Protein AF-A0A1H0LSW7-F1 (afdb_monomer_lite)

Foldseek 3Di:
DALVVLVPDDLVVNLVVLVVCCVPPLPVSLVSLVVNLVVCPPPPPCVSNNVSSVVSNVSSVCVVVVND

Secondary structure (DSSP, 8-state):
--HHHHHTS-HHHHHHHHHHHHTT-HHHHHHHHHHHHHHTTT-TT-HHHHHHHHHHHHHHHHHHHT--

Sequence (68 aa):
MSLQALLNTSVSDAQISLEGMLAHRTAEAATLALDLLIELRGKEGQAARRKMAAAIVRKAAKAMEGEA

pLDDT: mean 94.88, std 7.2, range [55.34, 98.31]

Radius of gyration: 11.2 Å; chains: 1; bounding box: 23×18×33 Å

Organism: NCBI:txid419597

Structure (mmCIF, N/CA/C/O backbone):
data_AF-A0A1H0LSW7-F1
#
_entry.id   AF-A0A1H0LSW7-F1
#
loop_
_atom_site.group_PDB
_atom_site.id
_atom_site.type_symbol
_atom_site.label_atom_id
_atom_site.label_alt_id
_atom_site.label_comp_id
_atom_site.label_asym_id
_atom_site.label_entity_id
_atom_site.label_seq_id
_atom_site.pdbx_PDB_ins_code
_atom_site.Cartn_x
_atom_site.Cartn_y
_atom_site.Cartn_z
_atom_site.occupancy
_atom_site.B_iso_or_equiv
_atom_site.auth_seq_id
_atom_site.auth_comp_id
_atom_site.auth_asym_id
_atom_site.auth_atom_id
_atom_site.pdbx_PDB_model_num
ATOM 1 N N . MET A 1 1 ? 12.621 -2.501 3.320 1.00 81.81 1 MET A N 1
ATOM 2 C CA . MET A 1 1 ? 11.602 -2.145 4.330 1.00 81.81 1 MET A CA 1
ATOM 3 C C . MET A 1 1 ? 10.869 -3.419 4.715 1.00 81.81 1 MET A C 1
ATOM 5 O O . MET A 1 1 ? 10.701 -4.255 3.838 1.00 81.81 1 MET A O 1
ATOM 9 N N . SER A 1 2 ? 10.481 -3.601 5.978 1.00 94.56 2 SER A N 1
ATOM 10 C CA . SER A 1 2 ? 9.756 -4.799 6.435 1.00 94.56 2 SER A CA 1
ATOM 11 C C . SER A 1 2 ? 8.337 -4.458 6.890 1.00 94.56 2 SER A C 1
ATOM 13 O O . SER A 1 2 ? 8.045 -3.307 7.220 1.00 94.56 2 SER A O 1
ATOM 15 N N . LEU A 1 3 ? 7.466 -5.468 6.958 1.00 96.12 3 LEU A N 1
ATOM 16 C CA . LEU A 1 3 ? 6.090 -5.312 7.439 1.00 96.12 3 LEU A CA 1
ATOM 17 C C . LEU A 1 3 ? 6.056 -4.765 8.874 1.00 96.12 3 LEU A C 1
ATOM 19 O O . LEU A 1 3 ? 5.313 -3.832 9.173 1.00 96.12 3 LEU A O 1
ATOM 23 N N . GLN A 1 4 ? 6.924 -5.286 9.745 1.00 96.56 4 GLN A N 1
ATOM 24 C CA . GLN A 1 4 ? 7.021 -4.846 11.136 1.00 96.56 4 GLN A CA 1
ATOM 25 C C . GLN A 1 4 ? 7.413 -3.367 11.256 1.00 96.56 4 GLN A C 1
ATOM 27 O O . GLN A 1 4 ? 6.869 -2.652 12.097 1.00 96.56 4 GLN A O 1
ATOM 32 N N . ALA A 1 5 ? 8.322 -2.893 10.397 1.00 95.94 5 ALA A N 1
ATOM 33 C CA . ALA A 1 5 ? 8.710 -1.486 10.368 1.00 95.94 5 ALA A CA 1
ATOM 34 C C . ALA A 1 5 ? 7.530 -0.589 9.967 1.00 95.94 5 ALA A C 1
ATOM 36 O O . ALA A 1 5 ? 7.311 0.450 10.586 1.00 95.94 5 ALA A O 1
ATOM 37 N N . LEU A 1 6 ? 6.720 -1.020 8.993 1.00 96.31 6 LEU A N 1
ATOM 38 C CA . LEU A 1 6 ? 5.515 -0.294 8.592 1.00 96.31 6 LEU A CA 1
ATOM 39 C C . LEU A 1 6 ? 4.466 -0.250 9.703 1.00 96.31 6 LEU A C 1
ATOM 41 O O . LEU A 1 6 ? 3.794 0.763 9.836 1.00 96.31 6 LEU A O 1
ATOM 45 N N . LEU A 1 7 ? 4.311 -1.307 10.502 1.00 95.88 7 LEU A N 1
ATOM 46 C CA . LEU A 1 7 ? 3.357 -1.338 11.619 1.00 95.88 7 LEU A CA 1
ATOM 47 C C . LEU A 1 7 ? 3.760 -0.406 12.771 1.00 95.88 7 LEU A C 1
ATOM 49 O O . LEU A 1 7 ? 2.890 0.217 13.378 1.00 95.88 7 LEU A O 1
ATOM 53 N N . ASN A 1 8 ? 5.063 -0.291 13.032 1.00 96.00 8 ASN A N 1
ATOM 54 C CA . ASN A 1 8 ? 5.619 0.402 14.198 1.00 96.00 8 ASN A CA 1
ATOM 55 C C . ASN A 1 8 ? 6.051 1.855 13.937 1.00 96.00 8 ASN A C 1
ATOM 57 O O . ASN A 1 8 ? 6.644 2.476 14.814 1.00 96.00 8 ASN A O 1
ATOM 61 N N . THR A 1 9 ? 5.776 2.404 12.754 1.00 96.25 9 THR A N 1
ATOM 62 C CA . THR A 1 9 ? 6.085 3.802 12.409 1.00 96.25 9 THR A CA 1
ATOM 63 C C . THR A 1 9 ? 4.819 4.625 12.176 1.00 96.25 9 THR A C 1
ATOM 65 O O . THR A 1 9 ? 3.713 4.076 12.141 1.00 96.25 9 THR A O 1
ATOM 68 N N . SER A 1 10 ? 4.938 5.942 12.009 1.00 97.62 10 SER A N 1
ATOM 69 C CA . SER A 1 10 ? 3.797 6.797 11.672 1.00 97.62 10 SER A CA 1
ATOM 70 C C . SER A 1 10 ? 3.181 6.405 10.316 1.00 97.62 10 SER A C 1
ATOM 72 O O . SER A 1 10 ? 3.820 5.779 9.467 1.00 97.62 10 SER A O 1
ATOM 74 N N . VAL A 1 11 ? 1.906 6.739 10.085 1.00 97.44 11 VAL A N 1
ATOM 75 C CA . VAL A 1 11 ? 1.256 6.440 8.792 1.00 97.44 11 VAL A CA 1
ATOM 76 C C . VAL A 1 11 ? 1.930 7.206 7.649 1.00 97.44 11 VAL A C 1
ATOM 78 O O . VAL A 1 11 ? 2.080 6.650 6.563 1.00 97.44 11 VAL A O 1
ATOM 81 N N . SER A 1 12 ? 2.376 8.440 7.901 1.00 97.75 12 SER A N 1
ATOM 82 C CA . SER A 1 12 ? 3.108 9.265 6.936 1.00 97.75 12 SER A CA 1
ATOM 83 C C . SER A 1 12 ? 4.468 8.669 6.581 1.00 97.75 12 SER A C 1
ATOM 85 O O . SER A 1 12 ? 4.780 8.558 5.400 1.00 97.75 12 SER A O 1
ATOM 87 N N . ASP A 1 13 ? 5.244 8.201 7.560 1.00 97.88 13 ASP A N 1
ATOM 88 C CA . ASP A 1 13 ? 6.562 7.607 7.289 1.00 97.8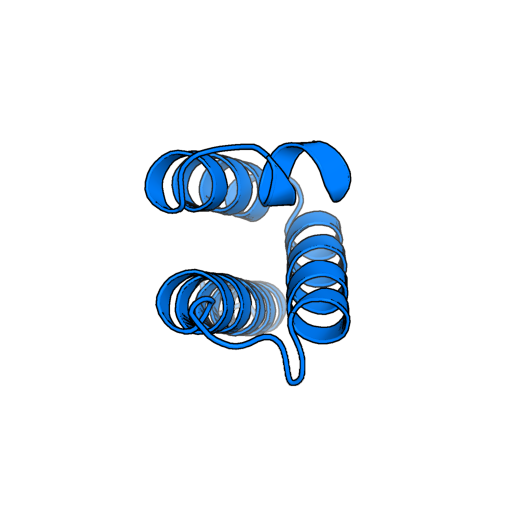8 13 ASP A CA 1
ATOM 89 C C . ASP A 1 13 ? 6.429 6.279 6.542 1.00 97.88 13 ASP A C 1
ATOM 91 O O . ASP A 1 13 ? 7.196 5.990 5.619 1.00 97.88 13 ASP A O 1
ATOM 95 N N . ALA A 1 14 ? 5.417 5.480 6.901 1.00 97.75 14 ALA A N 1
ATOM 96 C CA . ALA A 1 14 ? 5.071 4.262 6.179 1.00 97.75 14 ALA A CA 1
ATOM 97 C C . ALA A 1 14 ? 4.689 4.567 4.721 1.00 97.75 14 ALA A C 1
ATOM 99 O O . ALA A 1 14 ? 5.140 3.865 3.816 1.00 97.75 14 ALA A O 1
ATOM 100 N N . GLN A 1 15 ? 3.908 5.628 4.489 1.00 98.00 15 GLN A N 1
ATOM 101 C CA . GLN A 1 15 ? 3.540 6.071 3.146 1.00 98.00 15 GLN A CA 1
ATOM 102 C C . GLN A 1 15 ? 4.765 6.510 2.343 1.00 98.00 15 GLN A C 1
ATOM 104 O O . GLN A 1 15 ? 4.977 5.975 1.262 1.00 98.00 15 GLN A O 1
ATOM 109 N N . ILE A 1 16 ? 5.584 7.425 2.871 1.00 97.88 16 ILE A N 1
ATOM 110 C CA . ILE A 1 16 ? 6.797 7.926 2.199 1.00 97.88 16 ILE A CA 1
ATOM 111 C C . ILE A 1 16 ? 7.709 6.760 1.816 1.00 97.88 16 ILE A C 1
ATOM 113 O O . ILE A 1 16 ? 8.209 6.685 0.696 1.00 97.88 16 ILE A O 1
ATOM 117 N N . SER A 1 17 ? 7.877 5.805 2.728 1.00 97.38 17 SER A N 1
ATOM 118 C CA . SER A 1 17 ? 8.707 4.627 2.493 1.00 97.38 17 SER A CA 1
ATOM 119 C C . SER A 1 17 ? 8.162 3.727 1.384 1.00 97.38 17 SER A C 1
ATOM 121 O O . SER A 1 17 ? 8.925 3.259 0.540 1.00 97.38 17 SER A O 1
ATOM 123 N N . LEU A 1 18 ? 6.850 3.478 1.374 1.00 97.44 18 LEU A N 1
ATOM 124 C CA . LEU A 1 18 ? 6.203 2.676 0.336 1.00 97.44 18 LEU A CA 1
ATOM 125 C C . LEU A 1 18 ? 6.178 3.397 -1.016 1.00 97.44 18 LEU A C 1
ATOM 127 O O . LEU A 1 18 ? 6.373 2.750 -2.039 1.00 97.44 18 LEU A O 1
ATOM 131 N N . GLU A 1 19 ? 6.002 4.717 -1.039 1.00 97.19 19 GLU A N 1
ATOM 132 C CA . GLU A 1 19 ? 6.082 5.525 -2.261 1.00 97.19 19 GLU A CA 1
ATOM 133 C C . GLU A 1 19 ? 7.501 5.550 -2.834 1.00 97.19 19 GLU A C 1
ATOM 135 O O . GLU A 1 19 ? 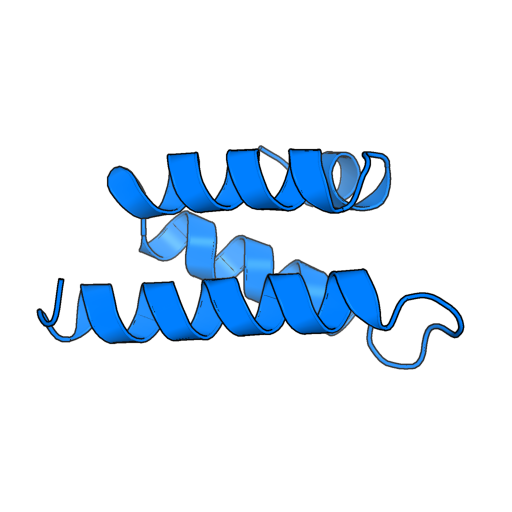7.679 5.341 -4.032 1.00 97.19 19 GLU A O 1
ATOM 140 N N . GLY A 1 20 ? 8.522 5.681 -1.984 1.00 96.44 20 GLY A N 1
ATOM 141 C CA . GLY A 1 20 ? 9.915 5.525 -2.406 1.00 96.44 20 GLY A CA 1
ATOM 142 C C . GLY A 1 20 ? 10.210 4.123 -2.950 1.00 96.44 20 GLY A C 1
ATOM 143 O O . GLY A 1 20 ? 10.941 3.973 -3.927 1.00 96.44 20 GLY A O 1
ATOM 144 N N . MET A 1 21 ? 9.610 3.078 -2.368 1.00 96.19 21 MET A N 1
ATOM 145 C CA . MET A 1 21 ? 9.717 1.723 -2.916 1.00 96.19 21 MET A CA 1
ATOM 146 C C . MET A 1 21 ? 8.989 1.570 -4.254 1.00 96.19 21 MET A C 1
ATOM 148 O O . MET A 1 21 ? 9.537 0.922 -5.140 1.00 96.19 21 MET A O 1
ATOM 152 N N . LEU A 1 22 ? 7.803 2.163 -4.430 1.00 95.19 22 LEU A N 1
ATOM 153 C CA . LEU A 1 22 ? 7.031 2.083 -5.677 1.00 95.19 22 LEU A CA 1
ATOM 154 C C . LEU A 1 22 ? 7.841 2.536 -6.896 1.00 95.19 22 LEU A C 1
ATOM 156 O O . LEU A 1 22 ? 7.746 1.894 -7.941 1.00 95.19 22 LEU A O 1
ATOM 160 N N . ALA A 1 23 ? 8.651 3.588 -6.744 1.00 92.69 23 ALA A N 1
ATOM 161 C CA . ALA A 1 23 ? 9.440 4.183 -7.825 1.00 92.69 23 ALA A CA 1
ATOM 162 C C . ALA A 1 23 ? 10.555 3.274 -8.371 1.00 92.69 23 ALA A C 1
ATOM 164 O O . ALA A 1 23 ? 11.002 3.454 -9.500 1.00 92.69 23 ALA A O 1
ATOM 165 N N . HIS A 1 24 ? 11.025 2.309 -7.577 1.00 93.12 24 HIS A N 1
ATOM 166 C CA . HIS A 1 24 ? 12.181 1.478 -7.935 1.00 93.12 24 HIS A CA 1
ATOM 167 C C . HIS A 1 24 ? 11.886 -0.023 -7.908 1.00 93.12 24 HIS A C 1
ATOM 169 O O . HIS A 1 24 ? 12.588 -0.805 -8.541 1.00 93.12 24 HIS A O 1
ATOM 175 N N . ARG A 1 25 ? 10.886 -0.442 -7.126 1.00 95.38 25 ARG A N 1
ATOM 176 C CA . ARG A 1 25 ? 10.570 -1.838 -6.797 1.00 95.38 25 ARG A CA 1
ATOM 177 C C . ARG A 1 25 ? 9.061 -2.015 -6.648 1.00 95.38 25 ARG A C 1
ATOM 179 O O . ARG A 1 25 ? 8.553 -2.384 -5.589 1.00 95.38 25 ARG A O 1
ATOM 186 N N . THR A 1 26 ? 8.336 -1.729 -7.725 1.00 95.75 26 THR A N 1
ATOM 187 C CA . THR A 1 26 ? 6.867 -1.684 -7.753 1.00 95.75 26 THR A CA 1
ATOM 188 C C . THR A 1 26 ? 6.217 -2.978 -7.246 1.00 95.75 26 THR A C 1
ATOM 190 O O . THR A 1 26 ? 5.304 -2.916 -6.426 1.00 95.75 26 THR A O 1
ATOM 193 N N . ALA A 1 27 ? 6.716 -4.152 -7.655 1.00 95.38 27 ALA A N 1
ATOM 194 C CA . ALA A 1 27 ? 6.182 -5.448 -7.217 1.00 95.38 27 ALA A CA 1
ATOM 195 C C . ALA A 1 27 ? 6.405 -5.735 -5.725 1.00 95.38 27 ALA A C 1
ATOM 197 O O . ALA A 1 27 ? 5.492 -6.201 -5.038 1.00 95.38 27 ALA A O 1
ATOM 198 N N . GLU A 1 28 ? 7.583 -5.399 -5.195 1.00 96.50 28 GLU A N 1
ATOM 199 C CA . GLU A 1 28 ? 7.861 -5.523 -3.759 1.00 96.50 28 GLU A CA 1
ATOM 200 C C . GLU A 1 28 ? 6.977 -4.574 -2.944 1.00 96.50 28 GLU A C 1
ATOM 202 O O . GLU A 1 28 ? 6.429 -4.969 -1.916 1.00 96.50 28 GLU A O 1
ATOM 207 N N . ALA A 1 29 ? 6.796 -3.334 -3.411 1.00 97.12 29 ALA A N 1
ATOM 208 C CA . ALA A 1 29 ? 5.928 -2.358 -2.759 1.00 97.12 29 ALA A CA 1
ATOM 209 C C . ALA A 1 29 ? 4.461 -2.821 -2.737 1.00 97.12 29 ALA A C 1
ATOM 211 O O . ALA A 1 29 ? 3.800 -2.697 -1.706 1.00 97.12 29 ALA A O 1
ATOM 212 N N . ALA A 1 30 ? 3.970 -3.390 -3.844 1.00 97.56 30 ALA A N 1
ATOM 213 C CA . ALA A 1 30 ? 2.627 -3.961 -3.935 1.00 97.56 30 ALA A CA 1
ATOM 214 C C . ALA A 1 30 ? 2.428 -5.099 -2.928 1.00 97.56 30 ALA A C 1
ATOM 216 O O . ALA A 1 30 ? 1.465 -5.082 -2.163 1.00 97.56 30 ALA A O 1
ATOM 217 N N . THR A 1 31 ? 3.365 -6.051 -2.909 1.00 97.94 31 THR A N 1
ATOM 218 C CA . THR A 1 31 ? 3.328 -7.224 -2.024 1.00 97.94 31 THR A CA 1
ATOM 219 C C . THR A 1 31 ? 3.307 -6.787 -0.564 1.00 97.94 31 THR A C 1
ATOM 221 O O . THR A 1 31 ? 2.409 -7.151 0.188 1.00 97.94 31 THR A O 1
ATOM 224 N N . LEU A 1 32 ? 4.225 -5.897 -0.185 1.00 97.94 32 LEU A N 1
ATOM 225 C CA . LEU A 1 32 ? 4.339 -5.426 1.190 1.00 97.94 32 LEU A CA 1
ATOM 226 C C . LEU A 1 32 ? 3.111 -4.616 1.643 1.00 97.94 32 LEU A C 1
ATOM 228 O O . LEU A 1 32 ? 2.684 -4.715 2.795 1.00 97.94 32 LEU A O 1
ATOM 232 N N . ALA A 1 33 ? 2.527 -3.815 0.749 1.00 97.94 33 ALA A N 1
ATOM 233 C CA . ALA A 1 33 ? 1.297 -3.084 1.036 1.00 97.94 33 ALA A CA 1
ATOM 234 C C . ALA A 1 33 ? 0.076 -4.013 1.150 1.00 97.94 33 ALA A C 1
ATOM 236 O O . ALA A 1 33 ? -0.812 -3.754 1.966 1.00 97.94 33 ALA A O 1
ATOM 237 N N . LEU A 1 34 ? 0.034 -5.102 0.377 1.00 98.25 34 LEU A N 1
ATOM 238 C CA . LEU A 1 34 ? -1.006 -6.122 0.484 1.00 98.25 34 LEU A CA 1
ATOM 239 C C . LEU A 1 34 ? -0.901 -6.889 1.808 1.00 98.25 34 LEU A C 1
ATOM 241 O O . LEU A 1 34 ? -1.904 -7.012 2.510 1.00 98.25 34 LEU A O 1
ATOM 245 N N . ASP A 1 35 ? 0.300 -7.314 2.196 1.00 98.31 35 ASP A N 1
ATOM 246 C CA . ASP A 1 35 ? 0.545 -7.959 3.492 1.00 98.31 35 ASP A CA 1
ATOM 247 C C . ASP A 1 35 ? 0.116 -7.049 4.648 1.00 98.31 35 ASP A C 1
ATOM 249 O O . ASP A 1 35 ? -0.569 -7.476 5.579 1.00 98.31 35 ASP A O 1
ATOM 253 N N . LEU A 1 36 ? 0.431 -5.753 4.549 1.00 97.88 36 LEU A N 1
ATOM 254 C CA . LEU A 1 36 ? -0.008 -4.758 5.522 1.00 97.88 36 LEU A CA 1
ATOM 255 C C . LEU A 1 36 ? -1.537 -4.642 5.589 1.00 97.88 36 LEU A C 1
ATOM 257 O O . LEU A 1 36 ? -2.092 -4.518 6.679 1.00 97.88 36 LEU A O 1
ATOM 261 N N . LEU A 1 37 ? -2.249 -4.691 4.462 1.00 96.88 37 LEU A N 1
ATOM 262 C CA . LEU A 1 37 ? -3.717 -4.693 4.466 1.00 96.88 37 LEU A CA 1
ATOM 263 C C . LEU A 1 37 ? -4.299 -5.925 5.148 1.00 96.88 37 LEU A C 1
ATOM 265 O O . LEU A 1 37 ? -5.251 -5.788 5.921 1.00 96.88 37 LEU A O 1
ATOM 269 N N . ILE A 1 38 ? -3.743 -7.100 4.849 1.00 97.88 38 ILE A N 1
ATOM 270 C CA . ILE A 1 38 ? -4.163 -8.376 5.431 1.00 97.88 38 ILE A CA 1
ATOM 271 C C . ILE A 1 38 ? -3.986 -8.320 6.949 1.00 97.88 38 ILE A C 1
ATOM 273 O O . ILE A 1 38 ? -4.942 -8.567 7.684 1.00 97.88 38 ILE A O 1
ATOM 277 N N . GLU A 1 39 ? -2.819 -7.879 7.416 1.00 97.69 39 GLU A N 1
ATOM 278 C CA . GLU A 1 39 ? -2.485 -7.774 8.840 1.00 97.69 39 GLU A CA 1
ATOM 279 C C . GLU A 1 39 ? -3.354 -6.754 9.599 1.00 97.69 39 GLU A C 1
ATOM 281 O O . GLU A 1 39 ? -3.569 -6.864 10.808 1.00 97.69 39 GLU A O 1
ATOM 286 N N . LEU A 1 40 ? -3.868 -5.730 8.914 1.00 96.81 40 LEU A N 1
ATOM 287 C CA . LEU A 1 40 ? -4.718 -4.689 9.508 1.00 96.81 40 LEU A CA 1
ATOM 288 C C . LEU A 1 40 ? -6.218 -4.976 9.389 1.00 96.81 40 LEU A C 1
ATOM 290 O O . LEU A 1 40 ? -7.037 -4.168 9.858 1.00 96.81 40 LEU A O 1
ATOM 294 N N . ARG A 1 41 ? -6.605 -6.081 8.745 1.00 94.38 41 ARG A N 1
ATOM 295 C CA . ARG A 1 41 ? -8.007 -6.468 8.571 1.00 94.38 41 ARG A CA 1
ATOM 296 C C . ARG A 1 41 ? -8.656 -6.688 9.939 1.00 94.38 41 ARG A C 1
ATOM 298 O O . ARG A 1 41 ? -8.139 -7.414 10.775 1.00 94.38 41 ARG A O 1
ATOM 305 N N . GLY A 1 42 ? -9.791 -6.031 10.177 1.00 91.88 42 GLY A N 1
ATOM 306 C CA . GLY A 1 42 ? -10.542 -6.158 11.433 1.00 91.88 42 GLY A CA 1
ATOM 307 C C . GLY A 1 42 ? -9.946 -5.429 12.645 1.00 91.88 42 GLY A C 1
ATOM 308 O O . GLY A 1 42 ? -10.621 -5.330 13.661 1.00 91.88 42 GLY A O 1
ATOM 309 N N . LYS A 1 43 ? -8.736 -4.856 12.556 1.00 94.69 43 LYS A N 1
ATOM 310 C CA . LYS A 1 43 ? -8.143 -4.092 13.666 1.00 94.69 43 LYS A CA 1
ATOM 311 C C . LYS A 1 43 ? -8.795 -2.715 13.801 1.00 94.69 43 LYS A C 1
ATOM 313 O O . LYS A 1 43 ? -8.744 -1.896 12.876 1.00 94.69 43 LYS A O 1
ATOM 318 N N . GLU A 1 44 ? -9.397 -2.433 14.947 1.00 94.06 44 GLU A N 1
ATOM 319 C CA . GLU A 1 44 ? -9.977 -1.119 15.238 1.00 94.06 44 GLU A CA 1
ATOM 320 C C . GLU A 1 44 ? -8.898 -0.021 15.288 1.00 94.06 44 GLU A C 1
ATOM 322 O O . GLU A 1 44 ? -7.708 -0.293 15.439 1.00 94.06 44 GLU A O 1
ATOM 327 N N . GLY A 1 45 ? -9.284 1.235 15.042 1.00 94.44 45 GLY A N 1
ATOM 328 C CA . GLY A 1 45 ? -8.362 2.385 15.039 1.00 94.44 45 GLY A CA 1
ATOM 329 C C . GLY A 1 45 ? -7.381 2.470 13.855 1.00 94.44 45 GLY A C 1
ATOM 330 O O . GLY A 1 45 ? -6.837 3.535 13.586 1.00 94.44 45 GLY A O 1
ATOM 331 N N . GLN A 1 46 ? -7.195 1.407 13.066 1.00 96.62 46 GLN A N 1
ATOM 332 C CA . GLN A 1 46 ? -6.208 1.363 11.968 1.00 96.62 46 GLN A CA 1
ATOM 333 C C . GLN A 1 46 ? -6.744 1.835 10.602 1.00 96.62 46 GLN A C 1
ATOM 335 O O . GLN A 1 46 ? -6.212 1.481 9.546 1.00 96.62 46 GLN A O 1
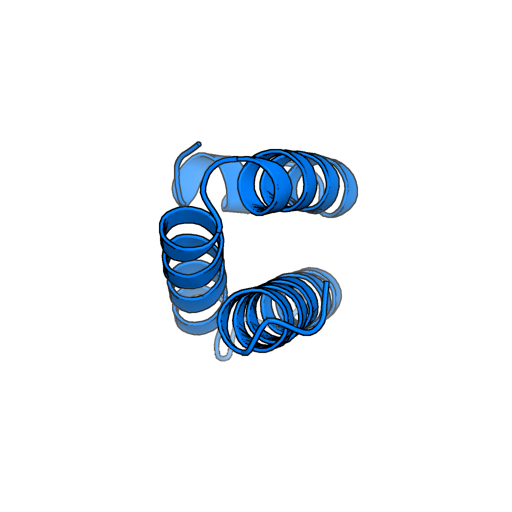ATOM 340 N N . ALA A 1 47 ? -7.816 2.633 10.585 1.00 96.31 47 ALA A N 1
ATOM 341 C CA . ALA A 1 47 ? -8.494 3.028 9.348 1.00 96.31 47 ALA A CA 1
ATOM 342 C C . ALA A 1 47 ? -7.580 3.801 8.381 1.00 96.31 47 ALA A C 1
ATOM 344 O O . ALA A 1 47 ? -7.572 3.512 7.183 1.00 96.31 47 ALA A O 1
ATOM 345 N N . ALA A 1 48 ? -6.785 4.747 8.891 1.00 96.94 48 ALA A N 1
ATOM 346 C CA . ALA A 1 48 ? -5.859 5.533 8.075 1.00 96.94 48 ALA A CA 1
ATOM 347 C C . ALA A 1 48 ? -4.781 4.652 7.426 1.00 96.94 48 ALA A C 1
ATOM 349 O O . ALA A 1 48 ? -4.547 4.740 6.221 1.00 96.94 48 ALA A O 1
ATOM 350 N N . ARG A 1 49 ? -4.189 3.735 8.200 1.00 97.62 49 ARG A N 1
ATOM 351 C CA . ARG A 1 49 ? -3.146 2.827 7.714 1.00 97.62 49 ARG A CA 1
ATOM 352 C C . ARG A 1 49 ? -3.673 1.858 6.653 1.00 97.62 49 ARG A C 1
ATOM 354 O O . ARG A 1 49 ? -3.010 1.659 5.640 1.00 97.62 49 ARG A O 1
ATOM 361 N N . ARG A 1 50 ? -4.898 1.338 6.817 1.00 98.00 50 ARG A N 1
ATOM 362 C CA . ARG 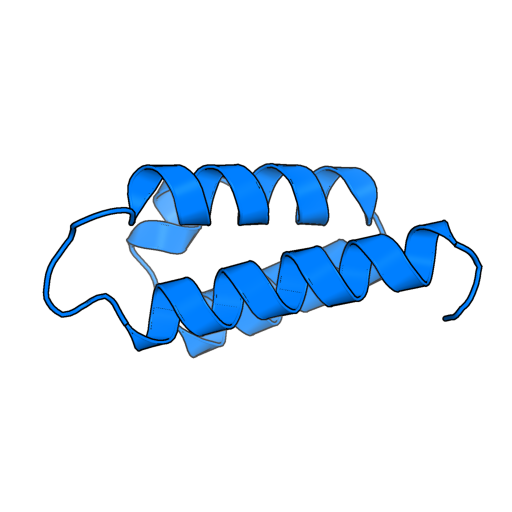A 1 50 ? -5.568 0.543 5.770 1.00 98.00 50 ARG A CA 1
ATOM 363 C C . ARG A 1 50 ? -5.791 1.344 4.491 1.00 98.00 50 ARG A C 1
ATOM 365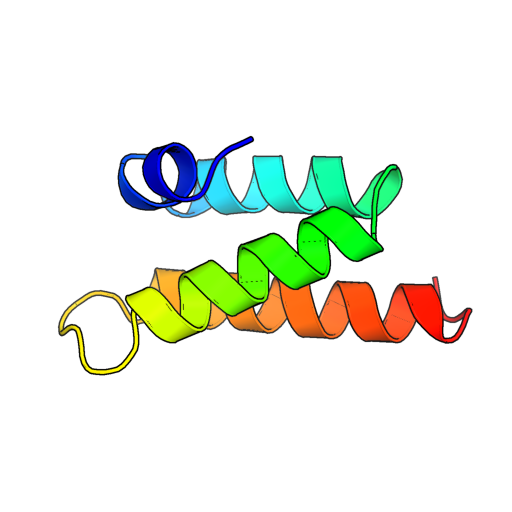 O O . ARG A 1 50 ? -5.495 0.855 3.407 1.00 98.00 50 ARG A O 1
ATOM 372 N N . LYS A 1 51 ? -6.300 2.576 4.594 1.00 97.81 51 LYS A N 1
ATOM 373 C CA . LYS A 1 51 ? -6.518 3.434 3.416 1.00 97.81 51 LYS A CA 1
ATOM 374 C C . LYS A 1 51 ? -5.212 3.707 2.669 1.00 97.81 51 LYS A C 1
ATOM 376 O O . LYS A 1 51 ? -5.201 3.612 1.444 1.00 97.81 51 LYS A O 1
ATOM 381 N N . MET A 1 52 ? -4.137 3.990 3.404 1.00 98.00 52 MET A N 1
ATOM 382 C CA . MET A 1 52 ? -2.796 4.193 2.855 1.00 98.00 52 MET A CA 1
ATOM 383 C C . MET A 1 52 ? -2.302 2.942 2.119 1.00 98.00 52 MET A C 1
ATOM 385 O O . MET A 1 52 ? -1.993 3.022 0.933 1.00 98.00 52 MET A O 1
ATOM 389 N N . ALA A 1 53 ? -2.330 1.774 2.764 1.00 97.88 53 ALA A N 1
ATOM 390 C CA . ALA A 1 53 ? -1.867 0.530 2.153 1.00 97.88 53 ALA A CA 1
ATOM 391 C C . ALA A 1 53 ? -2.671 0.173 0.884 1.00 97.88 53 ALA A C 1
ATOM 393 O O . ALA A 1 53 ? -2.095 -0.150 -0.152 1.00 97.88 53 ALA A O 1
ATOM 394 N N . ALA A 1 54 ? -3.997 0.357 0.902 1.00 98.19 54 ALA A N 1
ATOM 395 C CA . ALA A 1 54 ? -4.842 0.182 -0.283 1.00 98.19 54 ALA A CA 1
ATOM 396 C C . ALA A 1 54 ? -4.523 1.174 -1.408 1.00 98.19 54 ALA A C 1
ATOM 398 O O . ALA A 1 54 ? -4.620 0.821 -2.582 1.00 98.19 54 ALA A O 1
ATOM 399 N N . ALA A 1 55 ? -4.156 2.413 -1.076 1.00 98.19 55 ALA A N 1
ATOM 400 C CA . ALA A 1 55 ? -3.727 3.384 -2.075 1.00 98.19 55 ALA A CA 1
ATOM 401 C C . ALA A 1 55 ? -2.409 2.965 -2.737 1.00 98.19 55 ALA A C 1
ATOM 403 O O . ALA A 1 55 ? -2.311 3.051 -3.958 1.00 98.19 55 ALA A O 1
ATOM 404 N N . ILE A 1 56 ? -1.442 2.456 -1.969 1.00 98.12 56 ILE A N 1
ATOM 405 C CA . ILE A 1 56 ? -0.172 1.944 -2.504 1.00 98.12 56 ILE A CA 1
ATOM 406 C C . ILE A 1 56 ? -0.403 0.750 -3.435 1.00 98.12 56 ILE A C 1
ATOM 408 O O . ILE A 1 56 ? 0.128 0.758 -4.541 1.00 98.12 56 ILE A O 1
ATOM 412 N N . VAL A 1 57 ? -1.246 -0.220 -3.057 1.00 97.81 57 VAL A N 1
ATOM 413 C CA . VAL A 1 57 ? -1.590 -1.358 -3.935 1.00 97.81 57 VAL A CA 1
ATOM 414 C C . VAL A 1 57 ? -2.185 -0.875 -5.261 1.00 97.81 57 VAL A C 1
ATOM 416 O O . VAL A 1 57 ? -1.761 -1.323 -6.323 1.00 97.81 57 VAL A O 1
ATOM 419 N N . ARG A 1 58 ? -3.122 0.086 -5.226 1.00 97.50 58 ARG A N 1
ATOM 420 C CA . ARG A 1 58 ? -3.712 0.656 -6.452 1.00 97.50 58 ARG A CA 1
ATOM 421 C C . ARG A 1 58 ? -2.688 1.390 -7.316 1.00 97.50 58 ARG A C 1
ATOM 423 O O . ARG A 1 58 ? -2.724 1.246 -8.531 1.00 97.50 58 ARG A O 1
ATOM 430 N N . LYS A 1 59 ? -1.792 2.173 -6.705 1.00 97.19 59 LYS A N 1
ATOM 431 C CA . LYS A 1 59 ? -0.703 2.852 -7.427 1.00 97.19 59 LYS A CA 1
ATOM 432 C C . LYS A 1 59 ? 0.224 1.836 -8.096 1.00 97.19 59 LYS A C 1
ATOM 434 O O . LYS A 1 59 ? 0.573 2.012 -9.255 1.00 97.19 59 LYS A O 1
ATOM 439 N N . ALA A 1 60 ? 0.578 0.765 -7.386 1.00 96.94 60 ALA A N 1
ATOM 440 C CA . ALA A 1 60 ? 1.429 -0.288 -7.924 1.00 96.94 60 ALA A CA 1
ATOM 441 C C . ALA A 1 60 ? 0.789 -0.991 -9.125 1.00 96.94 60 ALA A C 1
ATOM 443 O O . ALA A 1 60 ? 1.462 -1.197 -10.126 1.00 96.94 60 ALA A O 1
ATOM 444 N N . ALA A 1 61 ? -0.504 -1.321 -9.029 1.00 95.88 61 ALA A N 1
ATOM 445 C CA . ALA A 1 61 ? -1.243 -1.961 -10.114 1.00 95.88 61 ALA A CA 1
ATOM 446 C C . ALA A 1 61 ? -1.213 -1.113 -11.396 1.00 95.88 61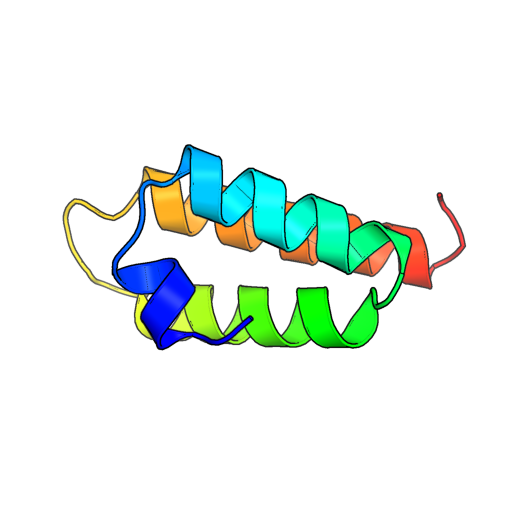 ALA A C 1
ATOM 448 O O . ALA A 1 61 ? -0.801 -1.610 -12.437 1.00 95.88 61 ALA A O 1
ATOM 449 N N . LYS A 1 62 ? -1.521 0.187 -11.291 1.00 95.81 62 LYS A N 1
ATOM 450 C CA . LYS A 1 62 ? -1.452 1.117 -12.432 1.00 95.81 62 LYS A CA 1
ATOM 451 C C . LYS A 1 62 ? -0.058 1.200 -13.055 1.00 95.81 62 LYS A C 1
ATOM 453 O O . LYS A 1 62 ? 0.093 1.084 -14.266 1.00 95.81 62 LYS A O 1
ATOM 458 N N . ALA A 1 63 ? 0.972 1.318 -12.217 1.00 94.44 63 ALA A N 1
ATOM 459 C CA . ALA A 1 63 ? 2.351 1.369 -12.692 1.00 94.44 63 ALA A CA 1
ATOM 460 C C . ALA A 1 63 ? 2.769 0.077 -13.426 1.00 94.44 63 ALA A C 1
ATOM 462 O O . ALA A 1 63 ? 3.551 0.135 -14.371 1.00 94.44 63 ALA A O 1
ATOM 463 N N . MET A 1 64 ? 2.238 -1.085 -13.028 1.00 90.75 64 MET A N 1
ATOM 464 C CA . MET A 1 64 ? 2.477 -2.358 -13.723 1.00 90.75 64 MET A CA 1
ATOM 465 C C . MET A 1 64 ? 1.727 -2.475 -15.053 1.00 90.75 64 MET A C 1
ATOM 467 O O . MET A 1 64 ? 2.217 -3.141 -15.960 1.00 90.75 64 MET A O 1
ATOM 471 N N . GLU A 1 65 ? 0.567 -1.832 -15.183 1.00 92.81 65 GLU A N 1
ATOM 472 C CA . GLU A 1 65 ? -0.191 -1.748 -16.440 1.00 92.81 65 GLU A CA 1
ATOM 473 C C . GLU A 1 65 ? 0.495 -0.837 -17.478 1.00 92.81 65 GLU A C 1
ATOM 475 O O . GLU A 1 65 ? 0.106 -0.825 -18.643 1.00 92.81 65 GLU A O 1
ATOM 480 N N . GLY A 1 66 ? 1.548 -0.109 -17.083 1.00 79.62 66 GLY A N 1
ATOM 481 C CA . GLY A 1 66 ? 2.248 0.861 -17.929 1.00 79.62 66 GLY A CA 1
ATOM 482 C C . GLY A 1 66 ? 1.638 2.266 -17.886 1.00 79.62 66 GLY A C 1
ATOM 483 O O . GLY A 1 66 ? 2.092 3.147 -18.613 1.00 79.62 66 GLY A O 1
ATOM 484 N N . GLU A 1 67 ? 0.648 2.494 -17.020 1.00 60.12 67 GLU A N 1
ATOM 485 C CA . GLU A 1 67 ? 0.093 3.812 -16.709 1.00 60.12 67 GLU A CA 1
ATOM 486 C C . GLU A 1 67 ? 0.872 4.415 -15.526 1.00 60.12 67 GLU A C 1
ATOM 488 O O . GLU A 1 67 ? 0.459 4.305 -14.367 1.00 60.12 67 GLU A O 1
ATOM 493 N N . ALA A 1 68 ? 2.051 4.978 -15.811 1.00 55.34 68 ALA A N 1
ATOM 494 C CA . ALA A 1 68 ? 2.890 5.662 -14.820 1.00 55.34 68 ALA A CA 1
ATOM 495 C C . ALA A 1 68 ? 2.474 7.127 -14.621 1.00 55.34 68 ALA A C 1
ATOM 497 O O . ALA A 1 68 ? 2.359 7.853 -15.636 1.00 55.34 68 ALA A O 1
#